Protein AF-A0A139DPM7-F1 (afdb_monomer_lite)

Structure (mmCIF, N/CA/C/O backbone):
data_AF-A0A139DPM7-F1
#
_entry.id   AF-A0A139DPM7-F1
#
loop_
_atom_site.group_PDB
_atom_site.id
_atom_site.type_symbol
_atom_site.label_atom_id
_atom_site.label_alt_id
_atom_site.label_comp_id
_atom_site.label_asym_id
_atom_site.label_entity_id
_atom_site.label_seq_id
_atom_site.pdbx_PDB_ins_code
_atom_site.Cartn_x
_atom_site.Cartn_y
_atom_site.Cartn_z
_atom_site.occupancy
_atom_site.B_iso_or_equiv
_atom_site.auth_seq_id
_atom_site.auth_comp_id
_atom_site.auth_asym_id
_atom_site.auth_atom_id
_atom_site.pdbx_PDB_model_num
ATOM 1 N N . MET A 1 1 ? 2.598 1.691 -11.812 1.00 93.69 1 MET A N 1
ATOM 2 C CA . MET A 1 1 ? 2.184 2.093 -10.450 1.00 93.69 1 MET A CA 1
ATOM 3 C C . MET A 1 1 ? 3.280 1.690 -9.492 1.00 93.69 1 MET A C 1
ATOM 5 O O . MET A 1 1 ? 3.818 0.602 -9.649 1.00 93.69 1 MET A O 1
ATOM 9 N N . ILE A 1 2 ? 3.613 2.565 -8.551 1.00 96.56 2 ILE A N 1
ATOM 10 C CA . ILE A 1 2 ? 4.641 2.368 -7.530 1.00 96.56 2 ILE A CA 1
ATOM 11 C C . ILE A 1 2 ? 4.035 2.796 -6.197 1.00 96.56 2 ILE A C 1
ATOM 13 O O . ILE A 1 2 ? 3.442 3.873 -6.108 1.00 96.56 2 ILE A O 1
ATOM 17 N N . PHE A 1 3 ? 4.175 1.963 -5.175 1.00 96.62 3 PHE A N 1
ATOM 18 C CA . PHE A 1 3 ? 3.722 2.236 -3.817 1.00 96.62 3 PHE A CA 1
ATOM 19 C C . PHE A 1 3 ? 4.888 2.663 -2.937 1.00 96.62 3 PHE A C 1
ATOM 21 O O . PHE A 1 3 ? 6.007 2.196 -3.113 1.00 96.62 3 PHE A O 1
ATOM 28 N N . ARG A 1 4 ? 4.618 3.535 -1.971 1.00 95.38 4 ARG A N 1
ATOM 29 C CA . ARG A 1 4 ? 5.568 3.988 -0.957 1.00 95.38 4 ARG A CA 1
ATOM 30 C C . ARG A 1 4 ? 5.170 3.392 0.380 1.00 95.38 4 ARG A C 1
ATOM 32 O O . ARG A 1 4 ? 4.175 3.811 0.966 1.00 95.38 4 ARG A O 1
ATOM 39 N N . ALA A 1 5 ? 5.948 2.430 0.852 1.00 91.75 5 ALA A N 1
ATOM 40 C CA . ALA A 1 5 ? 5.782 1.840 2.174 1.00 91.75 5 ALA A CA 1
ATOM 41 C C . ALA A 1 5 ? 6.885 2.322 3.112 1.00 91.75 5 ALA A C 1
ATOM 43 O O . ALA A 1 5 ? 8.016 2.594 2.687 1.00 91.75 5 ALA A O 1
ATOM 44 N N . ARG A 1 6 ? 6.553 2.434 4.396 1.00 85.62 6 ARG A N 1
ATOM 45 C CA . ARG A 1 6 ? 7.495 2.847 5.430 1.00 85.62 6 ARG A CA 1
ATOM 46 C C . ARG A 1 6 ? 8.091 1.621 6.109 1.00 85.62 6 ARG A C 1
ATOM 48 O O . ARG A 1 6 ? 7.396 0.866 6.777 1.00 85.62 6 ARG A O 1
ATOM 55 N N . TYR A 1 7 ? 9.404 1.470 5.988 1.00 82.44 7 TYR A N 1
ATOM 56 C CA . TYR A 1 7 ? 10.177 0.469 6.713 1.00 82.44 7 TYR A CA 1
ATOM 57 C C . TYR A 1 7 ? 11.014 1.194 7.766 1.00 82.44 7 TYR A C 1
ATOM 59 O O . TYR A 1 7 ? 12.025 1.829 7.453 1.00 82.44 7 TYR A O 1
ATOM 67 N N . ASN A 1 8 ? 10.578 1.132 9.025 1.00 79.44 8 ASN A N 1
ATOM 68 C CA . ASN A 1 8 ? 11.158 1.884 10.141 1.00 79.44 8 ASN A CA 1
ATOM 69 C C . ASN A 1 8 ? 11.166 3.406 9.875 1.00 79.44 8 ASN A C 1
ATOM 71 O O . ASN A 1 8 ? 10.125 4.062 9.929 1.00 79.44 8 ASN A O 1
ATOM 75 N N . ALA A 1 9 ? 12.337 3.976 9.585 1.00 80.31 9 ALA A N 1
ATOM 76 C CA . ALA A 1 9 ? 12.534 5.404 9.336 1.00 80.31 9 ALA A CA 1
ATOM 77 C C . ALA A 1 9 ? 12.750 5.746 7.850 1.00 80.31 9 ALA A C 1
ATOM 79 O O . ALA A 1 9 ? 13.038 6.896 7.528 1.00 80.31 9 ALA A O 1
ATOM 80 N N . VAL A 1 10 ? 12.639 4.769 6.941 1.00 85.25 10 VAL A N 1
ATOM 81 C CA . VAL A 1 10 ? 12.939 4.957 5.516 1.00 85.25 10 VAL A CA 1
ATOM 82 C C . VAL A 1 10 ? 11.759 4.516 4.660 1.00 85.25 10 VAL A C 1
ATOM 84 O O . VAL A 1 10 ? 11.186 3.444 4.862 1.00 85.25 10 VAL A O 1
ATOM 87 N N . TYR A 1 11 ? 11.419 5.328 3.661 1.00 90.06 11 TYR A N 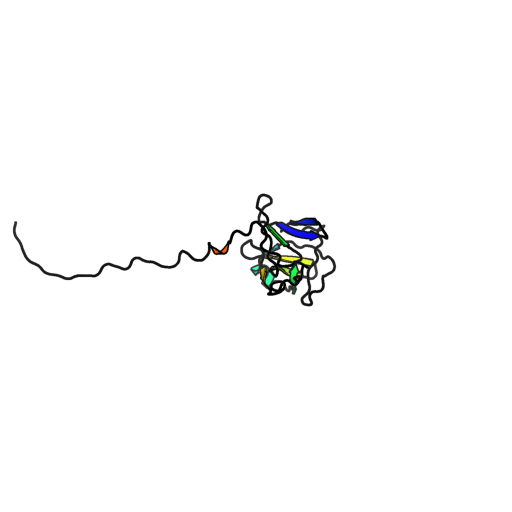1
ATOM 88 C CA . TYR A 1 11 ? 10.446 4.942 2.647 1.00 90.06 11 TYR A CA 1
ATOM 89 C C . TYR A 1 11 ? 11.099 4.107 1.553 1.00 90.06 11 TYR A C 1
ATOM 91 O O . TYR A 1 11 ? 12.108 4.516 0.973 1.00 90.06 11 TYR A O 1
ATOM 99 N N . ARG A 1 12 ? 10.465 2.991 1.197 1.00 92.12 12 ARG A N 1
ATOM 100 C CA . ARG A 1 12 ? 10.839 2.179 0.037 1.00 92.12 12 ARG A CA 1
ATOM 101 C C . ARG A 1 12 ? 9.747 2.202 -1.018 1.00 92.12 12 ARG A C 1
ATOM 103 O O . ARG A 1 12 ? 8.562 2.276 -0.693 1.00 92.12 12 ARG A O 1
ATOM 110 N N . ASP A 1 13 ? 10.189 2.153 -2.267 1.00 94.44 13 ASP A N 1
ATOM 111 C CA . ASP A 1 13 ? 9.315 1.952 -3.412 1.00 94.44 13 ASP A CA 1
ATOM 112 C C . ASP A 1 13 ? 9.037 0.458 -3.579 1.00 94.44 13 ASP A C 1
ATOM 114 O O . ASP A 1 13 ? 9.950 -0.364 -3.525 1.00 94.44 13 ASP A O 1
ATOM 118 N N . ILE A 1 14 ? 7.768 0.126 -3.783 1.00 95.06 14 ILE A N 1
ATOM 119 C CA . ILE A 1 14 ? 7.283 -1.217 -4.077 1.00 95.06 14 ILE A CA 1
ATOM 120 C C . ILE A 1 14 ? 6.612 -1.161 -5.445 1.00 95.06 14 ILE A C 1
ATOM 122 O O . ILE A 1 14 ? 5.712 -0.348 -5.679 1.00 95.06 14 ILE A O 1
ATOM 126 N N . SER A 1 15 ? 7.062 -2.011 -6.366 1.00 94.81 15 SER A N 1
ATOM 127 C CA . SER A 1 15 ? 6.494 -2.086 -7.711 1.00 94.81 15 SER A CA 1
ATOM 128 C C . SER A 1 15 ? 5.030 -2.529 -7.674 1.00 94.81 15 SER A C 1
ATOM 130 O O . SER A 1 15 ? 4.631 -3.343 -6.850 1.00 94.81 15 SER A O 1
ATOM 132 N N . GLY A 1 16 ? 4.214 -2.036 -8.606 1.00 93.81 16 GLY A N 1
ATOM 133 C CA . GLY A 1 16 ? 2.868 -2.564 -8.841 1.00 93.81 16 GLY A CA 1
ATOM 134 C C . GLY A 1 16 ? 2.851 -3.969 -9.455 1.00 93.81 16 GLY A C 1
ATOM 135 O O . GLY A 1 16 ? 1.776 -4.542 -9.600 1.00 93.81 16 GLY A O 1
ATOM 136 N N . CYS A 1 17 ? 4.006 -4.523 -9.819 1.00 94.00 17 CYS A N 1
ATOM 137 C CA . CYS A 1 17 ? 4.156 -5.909 -10.255 1.00 94.00 17 CYS A CA 1
ATOM 138 C C . CYS A 1 17 ? 4.563 -6.805 -9.078 1.00 94.00 17 CYS A C 1
ATOM 140 O O . CYS A 1 17 ? 5.145 -6.322 -8.106 1.00 94.00 17 CYS A O 1
ATOM 142 N N . ALA A 1 18 ? 4.273 -8.104 -9.184 1.00 93.19 18 ALA A N 1
ATOM 143 C CA . ALA A 1 18 ? 4.795 -9.099 -8.254 1.00 93.19 18 ALA A CA 1
ATOM 144 C C . ALA A 1 18 ? 6.330 -9.113 -8.299 1.00 93.19 18 ALA A C 1
ATOM 146 O O . ALA A 1 18 ? 6.921 -9.025 -9.378 1.00 93.19 18 ALA A O 1
ATOM 147 N N . ASP A 1 19 ? 6.953 -9.233 -7.131 1.00 91.62 19 ASP A N 1
ATOM 148 C CA . ASP A 1 19 ? 8.405 -9.313 -6.986 1.00 91.62 19 ASP A CA 1
ATOM 149 C C . ASP A 1 19 ? 8.734 -10.375 -5.924 1.00 91.62 19 ASP A C 1
ATOM 151 O O . ASP A 1 19 ? 8.413 -10.167 -4.750 1.00 91.62 19 ASP A O 1
ATOM 155 N N . PRO A 1 20 ? 9.365 -11.505 -6.305 1.00 86.00 20 PRO A N 1
ATOM 156 C CA . PRO A 1 20 ? 9.665 -12.607 -5.390 1.00 86.00 20 PRO A CA 1
ATOM 157 C C . PRO A 1 20 ? 10.537 -12.228 -4.186 1.00 86.00 20 PRO A C 1
ATOM 159 O O . PRO A 1 20 ? 10.545 -12.951 -3.194 1.00 86.00 20 PRO A O 1
ATOM 162 N N . GLY A 1 21 ? 11.300 -11.133 -4.265 1.00 89.75 21 GLY A N 1
ATOM 163 C CA . GLY A 1 21 ? 12.163 -10.672 -3.176 1.00 89.75 21 GLY A CA 1
ATOM 164 C C . GLY A 1 21 ? 11.496 -9.672 -2.232 1.00 89.75 21 GLY A C 1
ATOM 165 O O . GLY A 1 21 ? 12.082 -9.316 -1.206 1.00 89.75 21 GLY A O 1
ATOM 166 N N . VAL A 1 22 ? 10.299 -9.183 -2.565 1.00 92.94 22 VAL A N 1
ATOM 167 C CA . VAL A 1 22 ? 9.627 -8.139 -1.792 1.00 92.94 22 VAL A CA 1
ATOM 168 C C . VAL A 1 22 ? 8.633 -8.762 -0.825 1.00 92.94 22 VAL A C 1
ATOM 170 O O . VAL A 1 22 ? 7.652 -9.394 -1.209 1.00 92.94 22 VAL A O 1
ATOM 173 N N . MET A 1 23 ? 8.882 -8.508 0.456 1.00 93.25 23 MET A N 1
ATOM 174 C CA . MET A 1 23 ? 8.002 -8.890 1.550 1.00 93.25 23 MET A CA 1
ATOM 175 C C . MET A 1 23 ? 7.361 -7.638 2.147 1.00 93.25 23 MET A C 1
ATOM 177 O O . MET A 1 23 ? 8.033 -6.625 2.383 1.00 93.25 23 MET A O 1
ATOM 181 N N . VAL A 1 24 ? 6.060 -7.706 2.407 1.00 93.31 24 VAL A N 1
ATOM 182 C CA . VAL A 1 24 ? 5.284 -6.599 2.974 1.00 93.31 24 VAL A CA 1
ATOM 183 C C . VAL A 1 24 ? 4.502 -7.057 4.196 1.00 93.31 24 VAL A C 1
ATOM 185 O O . VAL A 1 24 ? 4.055 -8.199 4.275 1.00 93.31 24 VAL A O 1
ATOM 188 N N . SER A 1 25 ? 4.312 -6.146 5.143 1.00 92.75 25 SER A N 1
ATOM 189 C CA . SER A 1 25 ? 3.377 -6.327 6.250 1.00 92.75 25 SER A CA 1
ATOM 190 C C . SER A 1 25 ? 2.033 -5.682 5.915 1.00 92.75 25 SER A C 1
ATOM 192 O O . SER A 1 25 ? 1.940 -4.732 5.130 1.00 92.75 25 SER A O 1
ATOM 194 N N . TYR A 1 26 ? 0.978 -6.203 6.526 1.00 93.94 26 TYR A N 1
ATOM 195 C CA . TYR A 1 26 ? -0.362 -5.637 6.475 1.00 93.94 26 TYR A CA 1
ATOM 196 C C . TYR A 1 26 ? -0.961 -5.620 7.881 1.00 93.94 26 TYR A C 1
ATOM 198 O O . TYR A 1 26 ? -0.505 -6.319 8.785 1.00 93.94 26 TYR A O 1
ATOM 206 N N . LEU A 1 27 ? -2.006 -4.826 8.069 1.00 92.69 27 LEU A N 1
ATOM 207 C CA . LEU A 1 27 ? -2.783 -4.811 9.295 1.00 92.69 27 LEU A CA 1
ATOM 208 C C . LEU A 1 27 ? -4.018 -5.691 9.144 1.00 92.69 27 LEU A C 1
ATOM 210 O O . LEU A 1 27 ? -4.773 -5.599 8.165 1.00 92.69 27 LEU A O 1
ATOM 214 N N . GLN A 1 28 ? -4.220 -6.535 10.146 1.00 87.56 28 GLN A N 1
ATOM 215 C CA . GLN A 1 28 ? -5.405 -7.360 10.293 1.00 87.56 28 GLN A CA 1
ATOM 216 C C . GLN A 1 28 ? -6.614 -6.525 10.738 1.00 87.56 28 GLN A C 1
ATOM 218 O O . GLN A 1 28 ? -6.519 -5.336 11.060 1.00 87.56 28 GLN A O 1
ATOM 223 N N . SER A 1 29 ? -7.796 -7.144 10.737 1.00 79.69 29 SER A N 1
ATOM 224 C CA . SER A 1 29 ? -9.046 -6.485 11.134 1.00 79.69 29 SER A CA 1
ATOM 225 C C . SER A 1 29 ? -9.028 -5.977 12.578 1.00 79.69 29 SER A C 1
ATOM 227 O O . SER A 1 29 ? -9.634 -4.944 12.859 1.00 79.69 29 SER A O 1
ATOM 229 N N . ASP A 1 30 ? -8.311 -6.674 13.459 1.00 81.31 30 ASP A N 1
ATOM 230 C CA . ASP A 1 30 ? -8.094 -6.338 14.872 1.00 81.31 30 ASP A CA 1
ATOM 231 C C . ASP A 1 30 ? -6.993 -5.279 15.093 1.00 81.31 30 ASP A C 1
ATOM 233 O O . ASP A 1 30 ? -6.715 -4.904 16.229 1.00 81.31 30 ASP A O 1
ATOM 237 N N . GLY A 1 31 ? -6.377 -4.781 14.016 1.00 79.69 31 GLY A N 1
ATOM 238 C CA . GLY A 1 31 ? -5.305 -3.790 14.067 1.00 79.69 31 GLY A CA 1
ATOM 239 C C . GLY A 1 31 ? -3.915 -4.368 14.334 1.00 79.69 31 GLY A C 1
ATOM 240 O O . GLY A 1 31 ? -2.958 -3.599 14.363 1.00 79.69 31 GLY A O 1
ATOM 241 N N . GLN A 1 32 ? -3.768 -5.687 14.490 1.00 86.69 32 GLN A N 1
ATOM 242 C CA . GLN A 1 32 ? -2.453 -6.303 14.648 1.00 86.69 32 GLN A CA 1
ATOM 243 C C . GLN A 1 32 ? -1.694 -6.323 13.321 1.00 86.69 32 GLN A C 1
ATOM 245 O O . GLN A 1 32 ? -2.246 -6.653 12.264 1.00 86.69 32 GLN A O 1
ATOM 250 N N . ARG A 1 33 ? -0.403 -5.989 13.387 1.00 90.69 33 ARG A N 1
ATOM 251 C CA . ARG A 1 33 ? 0.514 -6.091 12.252 1.00 90.69 33 ARG A CA 1
ATOM 252 C C . ARG A 1 33 ? 0.834 -7.559 11.981 1.00 90.69 33 ARG A C 1
ATOM 254 O O . ARG A 1 33 ? 1.118 -8.319 12.902 1.00 90.69 33 ARG A O 1
ATOM 261 N N . SER A 1 34 ? 0.785 -7.951 10.714 1.00 93.56 3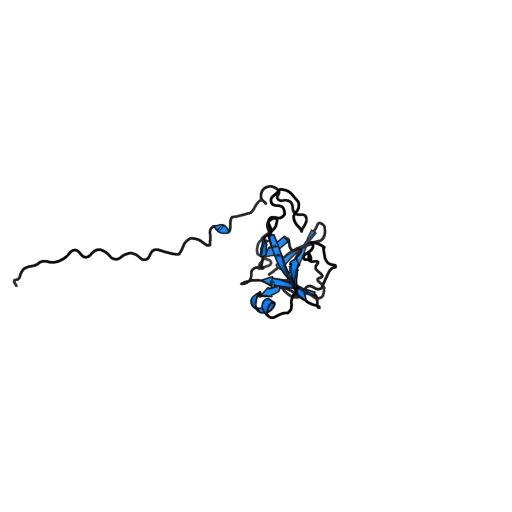4 SER A N 1
ATOM 262 C CA . SER A 1 34 ? 1.185 -9.283 10.273 1.00 93.56 34 SER A CA 1
ATOM 263 C C . SER A 1 34 ? 2.704 -9.450 10.279 1.00 93.56 34 SER A C 1
ATOM 265 O O . SER A 1 34 ? 3.463 -8.486 10.114 1.00 93.56 34 SER A O 1
ATOM 267 N N . GLU A 1 35 ? 3.152 -10.701 10.323 1.00 92.38 35 GLU A N 1
ATOM 268 C CA . GLU A 1 35 ? 4.482 -11.034 9.816 1.00 92.38 35 GLU A CA 1
ATOM 269 C C . GLU A 1 35 ? 4.596 -10.663 8.321 1.00 92.38 35 GLU A C 1
ATOM 271 O O . GLU A 1 35 ? 3.568 -10.555 7.633 1.00 92.38 35 GLU A O 1
ATOM 276 N N . PRO A 1 36 ? 5.813 -10.410 7.807 1.00 92.69 36 PRO A N 1
ATOM 277 C CA . PRO A 1 36 ? 6.008 -10.115 6.394 1.00 92.69 36 PRO A CA 1
ATOM 278 C C . PRO A 1 36 ? 5.539 -11.277 5.510 1.00 92.69 36 PRO A C 1
ATOM 280 O O . PRO A 1 36 ? 5.934 -12.421 5.720 1.00 92.69 36 PRO A O 1
ATOM 283 N N . VAL A 1 37 ? 4.739 -10.973 4.490 1.00 95.38 37 VAL A N 1
ATOM 284 C CA . VAL A 1 37 ? 4.254 -11.929 3.482 1.00 95.38 37 VAL A CA 1
ATOM 285 C C . VAL A 1 37 ? 4.691 -11.509 2.083 1.00 95.38 37 VAL A C 1
ATOM 287 O O . VAL A 1 37 ? 5.050 -10.349 1.864 1.00 95.38 37 VAL A O 1
ATOM 290 N N . ALA A 1 38 ? 4.653 -12.441 1.131 1.00 96.88 38 ALA A N 1
ATOM 291 C CA . ALA A 1 38 ? 5.062 -12.171 -0.242 1.00 96.88 38 ALA A CA 1
ATOM 292 C C . ALA A 1 38 ? 4.177 -11.107 -0.907 1.00 96.88 38 ALA A C 1
ATOM 294 O O . ALA A 1 38 ? 2.950 -11.089 -0.753 1.00 96.88 38 ALA A O 1
ATOM 295 N N . TRP A 1 39 ? 4.819 -10.218 -1.662 1.00 97.12 39 TRP A N 1
ATOM 296 C CA . TRP A 1 39 ? 4.154 -9.194 -2.450 1.00 97.12 39 TRP A CA 1
ATOM 297 C C . TRP A 1 39 ? 3.776 -9.710 -3.840 1.00 97.12 39 TRP A C 1
ATOM 299 O O . TRP A 1 39 ? 4.626 -10.026 -4.673 1.00 97.12 39 TRP A O 1
ATOM 309 N N . LEU A 1 40 ? 2.475 -9.718 -4.119 1.00 96.94 40 LEU A N 1
ATOM 310 C CA . LEU A 1 40 ? 1.902 -10.240 -5.361 1.00 96.94 40 LEU A CA 1
ATOM 311 C C . LEU A 1 40 ? 1.580 -9.140 -6.388 1.00 96.94 40 LEU A C 1
ATOM 313 O O . LEU A 1 40 ? 0.971 -9.410 -7.422 1.00 96.94 40 LEU A O 1
ATOM 317 N N . GLY A 1 41 ? 1.984 -7.894 -6.129 1.00 96.69 41 GLY A N 1
ATOM 318 C CA . GLY A 1 41 ? 1.711 -6.762 -7.012 1.00 96.69 41 GLY A CA 1
ATOM 319 C C . GLY A 1 41 ? 0.355 -6.103 -6.767 1.00 96.69 41 GLY A C 1
ATOM 320 O O . GLY A 1 41 ? -0.212 -6.141 -5.676 1.00 96.69 41 GLY A O 1
ATOM 321 N N . ALA A 1 42 ? -0.158 -5.446 -7.801 1.00 96.94 42 ALA A N 1
ATOM 322 C CA . ALA A 1 42 ? -1.452 -4.786 -7.805 1.00 96.94 42 ALA A CA 1
ATOM 323 C C . ALA A 1 42 ? -2.420 -5.476 -8.766 1.00 96.94 42 ALA A C 1
ATOM 325 O O . ALA A 1 42 ? -2.052 -5.859 -9.875 1.00 96.94 42 ALA A O 1
ATOM 326 N N . ILE A 1 43 ? -3.687 -5.560 -8.368 1.00 96.19 43 ILE A N 1
ATOM 327 C CA . ILE A 1 43 ? -4.749 -6.171 -9.166 1.00 96.19 43 ILE A CA 1
ATOM 328 C C . ILE A 1 43 ? -5.967 -5.249 -9.251 1.00 96.19 43 ILE A C 1
ATOM 330 O O . ILE A 1 43 ? -6.242 -4.467 -8.338 1.00 96.19 43 ILE A O 1
ATOM 334 N N . ASP A 1 44 ? -6.720 -5.311 -10.348 1.00 95.75 44 ASP A N 1
ATOM 335 C CA . ASP A 1 44 ? -7.980 -4.571 -10.464 1.00 95.75 44 ASP A CA 1
ATOM 336 C C . ASP A 1 44 ? -9.061 -5.199 -9.573 1.00 95.75 44 ASP A C 1
ATOM 338 O O . ASP A 1 44 ? -9.209 -6.424 -9.500 1.00 95.75 44 ASP A O 1
ATOM 342 N N . ARG A 1 45 ? -9.869 -4.358 -8.921 1.00 95.50 45 ARG A N 1
ATOM 343 C CA . ARG A 1 45 ? -10.947 -4.777 -8.019 1.00 95.50 45 ARG A CA 1
ATOM 344 C C . ARG A 1 45 ? -11.946 -5.720 -8.678 1.00 95.50 45 ARG A C 1
ATOM 346 O O . ARG A 1 45 ? -12.568 -6.516 -7.982 1.00 95.50 45 ARG A O 1
ATOM 353 N N . ARG A 1 46 ? -12.143 -5.629 -9.998 1.00 94.06 46 ARG A N 1
ATOM 354 C CA . ARG A 1 46 ? -13.035 -6.530 -10.731 1.00 94.06 46 ARG A CA 1
ATOM 355 C C . ARG A 1 46 ? -12.486 -7.942 -10.695 1.00 94.06 46 ARG A C 1
ATOM 357 O O . ARG A 1 46 ? -13.262 -8.853 -10.462 1.00 94.06 46 ARG A O 1
ATOM 364 N N . VAL A 1 47 ? -11.178 -8.120 -10.856 1.00 93.56 47 VAL A N 1
ATOM 365 C CA . VAL A 1 47 ? -10.539 -9.437 -10.761 1.00 93.56 47 VAL A CA 1
ATOM 366 C C . VAL A 1 47 ? -10.506 -9.901 -9.307 1.00 93.56 47 VAL A C 1
ATOM 368 O O . VAL A 1 47 ? -10.918 -11.020 -9.031 1.00 93.56 47 VAL A O 1
ATOM 371 N N . ALA A 1 48 ? -10.149 -9.017 -8.366 1.00 93.62 48 ALA A N 1
ATOM 372 C CA . ALA A 1 48 ? -10.105 -9.346 -6.938 1.00 93.62 48 ALA A CA 1
ATOM 373 C C . ALA A 1 48 ? -11.433 -9.909 -6.396 1.00 93.62 48 ALA A C 1
ATOM 375 O O . ALA A 1 48 ? -11.416 -10.802 -5.560 1.00 93.62 48 ALA A O 1
ATOM 376 N N . ARG A 1 49 ? -12.585 -9.435 -6.898 1.00 91.94 49 ARG A N 1
ATOM 377 C CA . ARG A 1 49 ? -13.917 -9.950 -6.515 1.00 91.94 49 ARG A CA 1
ATOM 378 C C . ARG A 1 49 ? -14.161 -11.414 -6.884 1.00 91.94 49 ARG A C 1
ATOM 380 O O . ARG A 1 49 ? -15.042 -12.026 -6.295 1.00 91.94 49 ARG A O 1
ATOM 387 N N . HIS A 1 50 ? -13.439 -11.942 -7.867 1.00 94.44 50 HIS A N 1
ATOM 388 C CA . HIS A 1 50 ? -13.557 -13.339 -8.292 1.00 94.44 50 HIS A CA 1
ATOM 389 C C . HIS A 1 50 ? -12.570 -14.252 -7.555 1.00 94.44 50 HIS A C 1
ATOM 391 O O . HIS A 1 50 ? -12.620 -15.466 -7.722 1.00 94.44 50 HIS A O 1
ATOM 397 N N . LEU A 1 51 ? -11.672 -13.678 -6.751 1.00 91.44 51 LEU A N 1
ATOM 398 C CA . LEU A 1 51 ? -10.712 -14.409 -5.940 1.00 91.44 51 LEU A CA 1
ATOM 399 C C . LEU A 1 51 ? -11.247 -14.532 -4.510 1.00 91.44 51 LEU A C 1
ATOM 401 O O . LEU A 1 51 ? -11.792 -13.576 -3.955 1.00 91.44 51 LEU A O 1
ATOM 405 N N . ASN A 1 52 ? -11.057 -15.697 -3.889 1.00 90.38 52 ASN A N 1
ATOM 406 C CA . ASN A 1 52 ? -11.378 -15.894 -2.478 1.00 90.38 52 ASN A CA 1
ATOM 407 C C . ASN A 1 52 ? -10.315 -15.209 -1.607 1.00 90.38 52 ASN A C 1
ATOM 409 O O . ASN A 1 52 ? -9.336 -15.831 -1.202 1.00 90.38 52 ASN A O 1
ATOM 413 N N . THR A 1 53 ? -10.470 -13.904 -1.389 1.00 93.31 53 THR A N 1
ATOM 414 C CA . THR A 1 53 ? -9.470 -13.074 -0.706 1.00 93.31 53 THR A CA 1
ATOM 415 C C . THR A 1 53 ? -10.005 -12.506 0.597 1.00 93.31 53 THR A C 1
ATOM 417 O O . THR A 1 53 ? -11.175 -12.130 0.702 1.00 93.31 53 THR A O 1
ATOM 420 N N . ARG A 1 54 ? -9.128 -12.388 1.598 1.00 94.31 54 ARG A N 1
ATOM 421 C CA . ARG A 1 54 ? -9.420 -11.642 2.826 1.00 94.31 54 ARG A CA 1
ATOM 422 C C . ARG A 1 54 ? -8.988 -10.193 2.640 1.00 94.31 54 ARG A C 1
ATOM 424 O O . ARG A 1 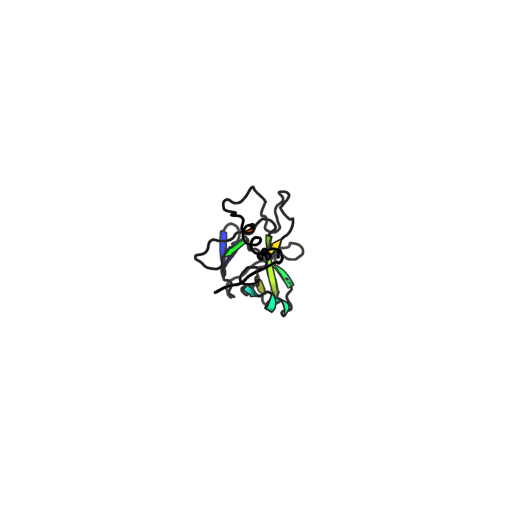54 ? -7.826 -9.923 2.351 1.00 94.31 54 ARG A O 1
ATOM 431 N N . GLN A 1 55 ? -9.906 -9.250 2.836 1.00 94.56 55 GLN A N 1
ATOM 432 C CA . GLN A 1 55 ? -9.572 -7.828 2.791 1.00 94.56 55 GLN A CA 1
ATOM 433 C C . GLN A 1 55 ? -8.659 -7.446 3.966 1.00 94.56 55 GLN A C 1
ATOM 435 O O . GLN A 1 55 ? -8.966 -7.757 5.117 1.00 94.56 55 GLN A O 1
ATOM 440 N N . VAL A 1 56 ? -7.578 -6.719 3.679 1.00 95.50 56 VAL A N 1
ATOM 441 C CA . VAL A 1 56 ? -6.603 -6.235 4.672 1.00 95.50 56 VAL A CA 1
ATOM 442 C C . VAL A 1 56 ? -6.221 -4.772 4.415 1.00 95.50 56 VAL A C 1
ATOM 444 O O . VAL A 1 56 ? -6.542 -4.213 3.362 1.00 95.50 56 VAL A O 1
ATOM 447 N N . ILE A 1 57 ? -5.553 -4.135 5.380 1.00 95.31 57 ILE A N 1
ATOM 448 C CA . ILE A 1 57 ? -4.975 -2.790 5.226 1.00 95.31 57 ILE A CA 1
ATOM 449 C C . ILE A 1 57 ? -3.481 -2.931 4.950 1.00 95.31 57 ILE A C 1
ATOM 451 O O . ILE A 1 57 ? -2.772 -3.544 5.738 1.00 95.31 57 ILE A O 1
ATOM 455 N N . LEU A 1 58 ? -2.992 -2.360 3.853 1.00 95.56 58 LEU A N 1
ATOM 456 C CA . LEU A 1 58 ? -1.562 -2.364 3.554 1.0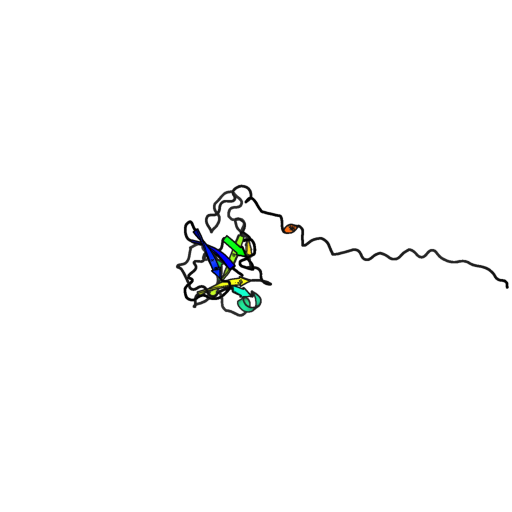0 95.56 58 LEU A CA 1
ATOM 457 C C . LEU A 1 58 ? -0.852 -1.212 4.262 1.00 95.56 58 LEU A C 1
ATOM 459 O O . LEU A 1 58 ? -1.384 -0.104 4.347 1.00 95.56 58 LEU A O 1
ATOM 463 N N . GLU A 1 59 ? 0.384 -1.453 4.691 1.00 92.81 59 GLU A N 1
ATOM 464 C CA . GLU A 1 59 ? 1.256 -0.441 5.301 1.00 92.81 59 GLU A CA 1
ATOM 465 C C . GLU A 1 59 ? 1.929 0.446 4.246 1.00 92.81 59 GLU A C 1
ATOM 467 O O . GLU A 1 59 ? 3.150 0.591 4.164 1.00 92.81 59 GLU A O 1
ATOM 472 N N . ILE A 1 60 ? 1.094 1.019 3.386 1.00 94.62 60 ILE A N 1
ATOM 473 C CA . ILE A 1 60 ? 1.475 1.913 2.302 1.00 94.62 60 ILE A CA 1
ATOM 474 C C . ILE A 1 60 ? 1.022 3.317 2.684 1.00 94.62 60 ILE A C 1
ATOM 476 O O . ILE A 1 60 ? -0.142 3.531 3.012 1.00 94.62 60 ILE A O 1
ATOM 480 N N . GLU A 1 61 ? 1.936 4.277 2.599 1.00 94.50 61 GLU A N 1
ATOM 481 C CA . GLU A 1 61 ? 1.701 5.677 2.961 1.00 94.50 61 GLU A CA 1
ATOM 482 C C . GLU A 1 61 ? 1.585 6.595 1.740 1.00 94.50 61 GLU A C 1
ATOM 484 O O . GLU A 1 61 ? 1.150 7.738 1.859 1.00 94.50 61 GLU A O 1
ATOM 489 N N . GLY A 1 62 ? 1.929 6.112 0.547 1.00 95.19 62 GLY A N 1
ATOM 490 C CA . GLY A 1 62 ? 1.773 6.880 -0.681 1.00 95.19 62 GLY A CA 1
ATOM 491 C C . GLY A 1 62 ? 1.861 6.028 -1.936 1.00 95.19 62 GLY A C 1
ATOM 492 O O . GLY A 1 62 ? 2.160 4.836 -1.890 1.00 95.19 62 GLY A O 1
ATOM 493 N N . TRP A 1 63 ? 1.596 6.639 -3.082 1.00 96.62 63 TRP A N 1
ATOM 494 C CA . TRP A 1 63 ? 1.698 5.974 -4.376 1.00 96.62 63 TRP A CA 1
ATOM 495 C C . TRP A 1 63 ? 1.957 6.973 -5.502 1.00 96.62 63 TRP A C 1
ATOM 497 O O . TRP A 1 63 ? 1.733 8.172 -5.364 1.00 96.62 63 TRP A O 1
ATOM 507 N N . ARG A 1 64 ? 2.419 6.468 -6.641 1.00 95.31 64 ARG A N 1
ATOM 508 C CA . ARG A 1 64 ? 2.560 7.213 -7.895 1.00 95.31 64 ARG A CA 1
ATOM 509 C C . ARG A 1 64 ? 2.296 6.294 -9.077 1.00 95.31 64 ARG A C 1
ATOM 511 O O . ARG A 1 64 ? 2.414 5.070 -8.965 1.00 95.31 64 ARG A O 1
ATOM 518 N N . PHE A 1 65 ? 1.888 6.850 -10.211 1.00 92.56 65 PHE A N 1
ATOM 519 C CA . PHE A 1 65 ? 1.605 6.031 -11.386 1.00 92.56 65 PHE A CA 1
ATOM 520 C C . PHE A 1 65 ? 2.920 5.596 -12.063 1.00 92.56 65 PHE A C 1
ATOM 522 O O . PHE A 1 65 ? 3.100 4.395 -12.299 1.00 92.56 65 PHE A O 1
ATOM 529 N N . ASN A 1 66 ? 3.867 6.528 -12.205 1.00 91.56 66 ASN A N 1
ATOM 530 C CA . ASN A 1 66 ? 5.181 6.359 -12.837 1.00 91.56 66 ASN A CA 1
ATOM 531 C C . ASN A 1 66 ? 6.334 6.770 -11.909 1.00 91.56 66 ASN A C 1
ATOM 533 O O . ASN A 1 66 ? 6.123 7.466 -10.919 1.00 91.56 66 ASN A O 1
ATOM 537 N N . GLU A 1 67 ? 7.57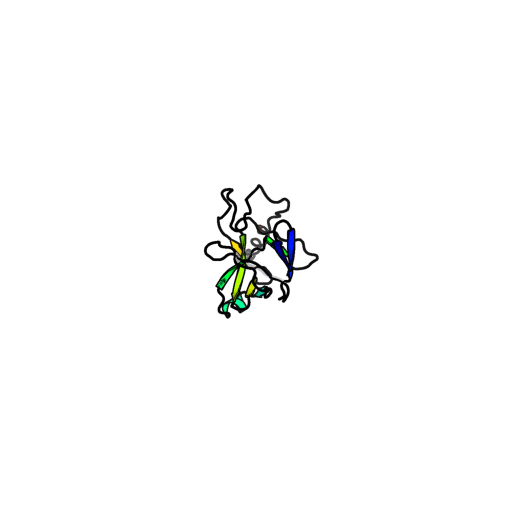4 6.442 -12.282 1.00 89.69 67 GLU A N 1
ATOM 538 C CA . GLU A 1 67 ? 8.785 6.912 -11.581 1.00 89.69 67 GLU A CA 1
ATOM 539 C C . GLU A 1 67 ? 8.986 8.431 -11.652 1.00 89.69 67 GLU A C 1
ATOM 541 O O . GLU A 1 67 ? 9.573 9.019 -10.743 1.00 89.69 67 GLU A O 1
ATOM 546 N N . LEU A 1 68 ? 8.484 9.062 -12.715 1.00 93.75 68 LEU A N 1
ATOM 547 C CA . LEU A 1 68 ? 8.592 10.505 -12.942 1.00 93.75 68 LEU A CA 1
ATOM 548 C C . LEU A 1 68 ? 7.484 11.306 -12.247 1.00 93.75 68 LEU A C 1
ATOM 550 O O . LEU A 1 68 ? 7.602 12.521 -12.101 1.00 93.75 68 LEU A O 1
ATOM 554 N N . ASP A 1 69 ? 6.410 10.641 -11.817 1.00 93.56 69 ASP A N 1
ATOM 555 C CA . ASP A 1 69 ? 5.293 11.322 -11.175 1.00 93.56 69 ASP A CA 1
ATOM 556 C C . ASP A 1 69 ? 5.622 11.639 -9.713 1.00 93.56 69 ASP A C 1
ATOM 558 O O . ASP A 1 69 ? 6.346 10.908 -9.023 1.00 93.56 69 ASP A O 1
ATOM 562 N N . ARG A 1 70 ? 5.023 12.721 -9.209 1.00 94.19 70 ARG A N 1
ATOM 563 C CA . ARG A 1 70 ? 5.072 13.050 -7.783 1.00 94.19 70 ARG A CA 1
ATOM 564 C C . ARG A 1 70 ? 4.321 11.992 -6.975 1.00 94.19 70 ARG A C 1
ATOM 566 O O . ARG A 1 70 ? 3.264 11.515 -7.385 1.00 94.19 70 ARG A O 1
ATOM 573 N N . THR A 1 71 ? 4.856 11.662 -5.802 1.00 95.19 71 THR A N 1
ATOM 574 C CA . THR A 1 71 ? 4.174 10.786 -4.845 1.00 95.19 71 THR A CA 1
ATOM 575 C C . THR A 1 71 ? 2.929 11.474 -4.302 1.00 95.19 71 THR A C 1
ATOM 577 O O . THR A 1 71 ? 3.010 12.552 -3.715 1.00 95.19 71 THR A O 1
ATOM 580 N N . ILE A 1 72 ? 1.788 10.811 -4.456 1.00 95.19 72 ILE A N 1
ATOM 581 C CA . ILE A 1 72 ? 0.539 11.140 -3.781 1.00 95.19 72 ILE A CA 1
ATOM 582 C C . ILE A 1 72 ? 0.581 10.455 -2.417 1.00 95.19 72 ILE A C 1
ATOM 584 O O . ILE A 1 72 ? 0.501 9.228 -2.324 1.00 95.19 72 ILE A O 1
ATOM 588 N N . TRP A 1 73 ? 0.745 11.251 -1.365 1.00 94.50 73 TRP A N 1
ATOM 589 C CA . TRP A 1 73 ? 0.729 10.777 0.017 1.00 94.50 73 TRP A CA 1
ATOM 590 C C . TRP A 1 73 ? -0.706 10.605 0.508 1.00 94.50 73 TRP A C 1
ATOM 592 O O . TRP A 1 73 ? -1.579 11.417 0.204 1.00 94.50 73 TRP A O 1
ATOM 602 N N . LEU A 1 74 ? -0.950 9.537 1.260 1.00 93.38 74 LEU A N 1
ATOM 603 C CA . LEU A 1 74 ? -2.249 9.273 1.863 1.00 93.38 74 LEU A CA 1
ATOM 604 C C . LEU A 1 74 ? -2.423 10.133 3.109 1.00 93.38 74 LEU A C 1
ATOM 606 O O . LEU A 1 74 ? -1.518 10.224 3.941 1.00 93.38 74 LEU A O 1
ATOM 610 N N . GLY A 1 75 ? -3.612 10.708 3.264 1.00 90.81 75 GLY A N 1
ATOM 611 C CA . GLY A 1 75 ? -3.990 11.395 4.489 1.00 90.81 75 GLY A CA 1
ATOM 612 C C . GLY A 1 75 ? -4.046 10.445 5.686 1.00 90.81 75 GLY A C 1
ATOM 613 O O . GLY A 1 75 ? -4.094 9.218 5.542 1.00 90.81 75 GLY A O 1
ATOM 614 N N . VAL A 1 76 ? -4.061 11.029 6.881 1.00 90.38 76 VAL A N 1
ATOM 615 C CA . VAL A 1 76 ? -4.327 10.300 8.128 1.00 90.38 76 VAL A CA 1
ATOM 616 C C . VAL A 1 76 ? -5.697 9.628 8.034 1.00 90.38 76 VAL A C 1
ATOM 618 O O . VAL A 1 76 ? -6.629 10.191 7.461 1.00 90.38 76 VAL A O 1
ATOM 621 N N . GLY A 1 77 ? -5.790 8.382 8.501 1.00 90.31 77 GLY A N 1
ATOM 622 C CA . GLY A 1 77 ? -7.020 7.591 8.413 1.00 90.31 77 GLY A CA 1
ATOM 623 C C . GLY A 1 77 ? -7.342 7.048 7.013 1.00 90.31 77 GLY A C 1
ATOM 624 O O . GLY A 1 77 ? -8.326 6.318 6.870 1.00 90.31 77 GLY A O 1
ATOM 625 N N . GLN A 1 78 ? -6.535 7.350 5.985 1.00 93.81 78 GLN A N 1
ATOM 626 C CA . GLN A 1 78 ? -6.649 6.764 4.643 1.00 93.81 78 GLN A CA 1
ATOM 627 C C . GLN A 1 78 ? -5.643 5.632 4.445 1.00 93.81 78 GLN A C 1
ATOM 629 O O . GLN A 1 78 ? -4.447 5.806 4.689 1.00 93.81 78 GLN A O 1
ATOM 634 N N . TYR A 1 79 ? -6.116 4.499 3.930 1.00 94.62 79 TYR A N 1
ATOM 635 C CA . TYR A 1 79 ? -5.315 3.286 3.767 1.00 94.62 79 TYR A CA 1
ATOM 636 C C . TYR A 1 79 ? -5.510 2.640 2.402 1.00 94.62 79 TYR A C 1
ATOM 638 O O . TYR A 1 79 ? -6.628 2.617 1.884 1.00 94.62 79 TYR A O 1
ATOM 646 N N . VAL A 1 80 ? -4.449 2.046 1.849 1.00 96.69 80 VAL A N 1
ATOM 647 C CA . VAL A 1 80 ? -4.575 1.185 0.665 1.00 96.69 80 VAL A CA 1
ATOM 648 C C . VAL A 1 80 ? -5.210 -0.142 1.066 1.00 96.69 80 VAL A C 1
ATOM 650 O O . VAL A 1 80 ? -4.776 -0.802 2.013 1.00 96.69 80 VAL A O 1
ATOM 653 N N . VAL A 1 81 ? -6.233 -0.544 0.318 1.00 96.50 81 VAL A N 1
ATOM 654 C CA . VAL A 1 81 ? -6.876 -1.845 0.476 1.00 96.50 81 VAL A CA 1
ATOM 655 C C . VAL A 1 81 ? -6.015 -2.923 -0.169 1.00 96.50 81 VAL A C 1
ATOM 657 O O . VAL A 1 81 ? -5.691 -2.844 -1.356 1.00 96.50 81 VAL A O 1
ATOM 660 N N . GLY A 1 82 ? -5.690 -3.950 0.610 1.00 97.12 82 GLY A N 1
ATOM 661 C CA . GLY A 1 82 ? -5.073 -5.173 0.121 1.00 97.12 82 GLY A CA 1
ATOM 662 C C . GLY A 1 82 ? -6.057 -6.336 0.066 1.00 97.12 82 GLY A C 1
ATOM 663 O O . GLY A 1 82 ? -7.071 -6.348 0.772 1.00 97.12 82 GLY A O 1
ATOM 664 N N . GLY A 1 83 ? -5.738 -7.322 -0.765 1.00 96.88 83 GLY A N 1
ATOM 665 C CA . GLY A 1 83 ? -6.342 -8.648 -0.724 1.00 96.88 83 GLY A CA 1
ATOM 666 C C . GLY A 1 83 ? -5.285 -9.671 -0.338 1.00 96.88 83 GLY A C 1
ATOM 667 O O . GLY A 1 83 ? -4.239 -9.752 -0.978 1.00 96.88 83 GLY A O 1
ATOM 668 N N . LEU A 1 84 ? -5.554 -10.416 0.730 1.00 97.00 84 LEU A N 1
ATOM 669 C CA . LEU A 1 84 ? -4.724 -11.517 1.199 1.00 97.00 84 LEU A CA 1
ATOM 670 C C . LEU A 1 84 ? -5.246 -12.836 0.628 1.00 97.00 84 LEU A C 1
ATOM 672 O O . LEU A 1 84 ? -6.443 -13.127 0.729 1.00 97.00 84 LEU A O 1
ATOM 676 N N . VAL A 1 85 ? -4.328 -13.628 0.091 1.00 95.75 85 VAL A N 1
ATOM 677 C CA . VAL A 1 85 ? -4.507 -15.025 -0.317 1.00 95.75 85 VAL A CA 1
ATOM 678 C C . VAL A 1 85 ? -3.459 -15.889 0.384 1.00 95.75 85 VAL A C 1
ATOM 680 O O . VAL A 1 85 ? -2.614 -15.370 1.110 1.00 95.75 85 VAL A O 1
ATOM 683 N N . GLU A 1 86 ? -3.521 -17.203 0.181 1.00 94.00 86 GLU A N 1
ATOM 684 C CA . GLU A 1 86 ? -2.559 -18.154 0.752 1.00 94.00 86 GLU A CA 1
ATOM 685 C C . GLU A 1 86 ? -1.107 -17.805 0.384 1.00 94.00 86 GLU A C 1
ATOM 687 O O . GLU A 1 86 ? -0.244 -17.772 1.256 1.00 94.00 86 GLU A O 1
ATOM 692 N N . ASP A 1 87 ? -0.868 -17.429 -0.874 1.00 93.56 87 ASP A N 1
ATOM 693 C CA . ASP A 1 87 ? 0.475 -17.156 -1.400 1.00 93.56 87 ASP A CA 1
ATOM 694 C C . ASP A 1 87 ? 1.042 -15.777 -1.027 1.00 93.56 87 ASP A C 1
ATOM 696 O O . ASP A 1 87 ? 2.202 -15.490 -1.317 1.00 93.56 87 ASP A O 1
ATOM 700 N N . GLY A 1 88 ? 0.246 -14.886 -0.427 1.00 95.88 88 GLY A N 1
ATOM 701 C CA . GLY A 1 88 ? 0.688 -13.531 -0.100 1.00 95.88 88 GLY A CA 1
ATOM 702 C C . GLY A 1 88 ? -0.389 -12.468 -0.266 1.00 95.88 88 GLY A C 1
ATOM 703 O O . GLY A 1 88 ? -1.590 -12.733 -0.185 1.00 95.88 88 GLY A O 1
ATOM 704 N N . VAL A 1 89 ? 0.042 -11.226 -0.474 1.00 97.00 89 VAL A N 1
ATOM 705 C CA . VAL A 1 89 ? -0.851 -10.065 -0.505 1.00 97.00 89 VAL A CA 1
ATOM 706 C C . VAL A 1 89 ? -0.629 -9.206 -1.744 1.00 97.00 89 VAL A C 1
ATOM 708 O O . VAL A 1 89 ? 0.497 -9.006 -2.196 1.00 97.00 89 VAL A O 1
ATOM 711 N N . PHE A 1 90 ? -1.717 -8.657 -2.275 1.00 97.38 90 PHE A N 1
ATOM 712 C CA . PHE A 1 90 ? -1.698 -7.678 -3.361 1.00 97.38 90 PHE A CA 1
ATOM 713 C C . PHE A 1 90 ? -2.413 -6.389 -2.961 1.00 97.38 90 PHE A C 1
ATOM 715 O O . PHE A 1 90 ? -3.325 -6.402 -2.132 1.00 97.38 90 PHE A O 1
ATOM 722 N N . ALA A 1 91 ? -2.065 -5.277 -3.607 1.00 97.75 91 ALA A N 1
ATOM 723 C CA . ALA A 1 91 ? -2.877 -4.063 -3.565 1.00 97.75 91 ALA A CA 1
ATOM 724 C C . ALA A 1 91 ? -4.069 -4.159 -4.519 1.00 97.75 91 ALA A C 1
ATOM 726 O O . ALA A 1 91 ? -3.945 -4.570 -5.673 1.00 97.75 91 ALA A O 1
ATOM 727 N N . VAL A 1 92 ? -5.235 -3.718 -4.056 1.00 97.69 92 VAL A N 1
ATOM 728 C CA . VAL A 1 92 ? -6.428 -3.596 -4.893 1.00 97.69 92 VAL A CA 1
ATOM 729 C C . VAL A 1 92 ? -6.437 -2.225 -5.555 1.00 97.69 92 VAL A C 1
ATOM 731 O O . VAL A 1 92 ? -6.180 -1.205 -4.917 1.00 97.69 92 VAL A O 1
ATOM 734 N N . THR A 1 93 ? -6.781 -2.185 -6.836 1.00 97.38 93 THR A N 1
ATOM 735 C CA . THR A 1 93 ? -6.894 -0.954 -7.623 1.00 97.38 93 THR A CA 1
ATOM 736 C C . THR A 1 93 ? -8.280 -0.809 -8.248 1.00 97.38 93 THR A C 1
ATOM 738 O O . THR A 1 93 ? -8.997 -1.785 -8.450 1.00 97.38 93 THR A O 1
ATOM 741 N N . ASP A 1 94 ? -8.679 0.417 -8.564 1.00 94.75 94 ASP A N 1
ATOM 742 C CA . ASP A 1 94 ? -9.836 0.727 -9.401 1.00 94.75 94 ASP A CA 1
ATOM 743 C C . ASP A 1 94 ? -9.409 1.741 -10.458 1.00 94.75 94 ASP A C 1
ATOM 745 O O . ASP A 1 94 ? -8.925 2.825 -10.127 1.00 94.75 94 ASP A O 1
ATOM 749 N N . ARG A 1 95 ? -9.555 1.387 -11.741 1.00 87.44 95 ARG A N 1
ATOM 750 C CA . ARG A 1 95 ? -9.240 2.282 -12.871 1.00 87.44 95 ARG A CA 1
ATOM 751 C C . ARG A 1 95 ? -7.858 2.950 -12.740 1.00 87.44 95 ARG A C 1
ATOM 753 O O . ARG A 1 95 ? -7.723 4.154 -12.947 1.00 87.44 95 ARG A O 1
ATOM 760 N N . ARG A 1 96 ? -6.824 2.156 -12.424 1.00 86.94 96 ARG A N 1
ATOM 761 C CA . ARG A 1 96 ? -5.412 2.579 -12.262 1.00 86.94 96 ARG A CA 1
ATOM 762 C C . ARG A 1 96 ? -5.100 3.438 -11.033 1.00 86.94 96 ARG A C 1
ATOM 764 O O . ARG A 1 96 ? -4.024 4.029 -10.976 1.00 86.94 96 ARG A O 1
ATOM 771 N N . ARG A 1 97 ? -5.990 3.505 -10.046 1.00 94.88 97 ARG A N 1
ATOM 772 C CA . ARG A 1 97 ? -5.710 4.115 -8.739 1.00 94.88 97 ARG A CA 1
ATOM 773 C C . ARG A 1 97 ? -5.799 3.050 -7.652 1.00 94.88 97 ARG A C 1
ATOM 775 O O . ARG A 1 97 ? -6.622 2.148 -7.801 1.00 94.88 97 ARG A O 1
ATOM 782 N N . PRO A 1 98 ? -4.996 3.112 -6.580 1.00 96.94 98 PRO A N 1
ATOM 783 C CA . PRO A 1 98 ? -5.229 2.252 -5.430 1.00 96.94 98 PRO A CA 1
ATOM 784 C C . PRO A 1 98 ? -6.640 2.456 -4.897 1.00 96.94 98 PRO A C 1
ATOM 786 O O . PRO A 1 98 ? -7.137 3.581 -4.822 1.00 96.94 98 PRO A O 1
ATOM 789 N N . LEU A 1 99 ? -7.278 1.356 -4.520 1.00 96.81 99 LEU A N 1
ATOM 790 C CA . LEU A 1 99 ? -8.520 1.409 -3.781 1.00 96.81 99 LEU A CA 1
ATOM 791 C C . LEU A 1 99 ? -8.194 1.842 -2.353 1.00 96.81 99 LEU A C 1
ATOM 793 O O . LEU A 1 99 ? -7.405 1.192 -1.666 1.00 96.81 99 LEU A O 1
ATOM 797 N N . LEU A 1 100 ? -8.797 2.946 -1.922 1.00 95.56 100 LEU A N 1
ATOM 798 C CA . LEU A 1 100 ? -8.574 3.508 -0.598 1.00 95.56 100 LEU A CA 1
ATOM 799 C C . LEU A 1 100 ? -9.752 3.201 0.323 1.00 95.56 100 LEU A C 1
ATOM 801 O O . LEU A 1 100 ? -10.909 3.203 -0.101 1.00 95.56 100 LEU A O 1
ATOM 805 N N . LYS A 1 101 ? -9.447 2.971 1.597 1.00 92.25 101 LYS A N 1
ATOM 806 C CA . LYS A 1 101 ? -10.419 2.922 2.687 1.00 92.25 101 LYS A CA 1
ATOM 807 C C . LYS A 1 101 ? -10.129 4.070 3.642 1.00 92.25 101 LYS A C 1
ATOM 809 O O . LYS A 1 101 ? -8.999 4.201 4.106 1.00 92.25 101 LYS A O 1
ATOM 814 N N . SER A 1 102 ? -11.153 4.862 3.936 1.00 91.19 102 SER A N 1
ATOM 815 C CA . SER A 1 102 ? -11.082 5.939 4.924 1.00 91.19 102 SER A CA 1
ATOM 816 C C . SER A 1 102 ? -11.684 5.487 6.250 1.00 91.19 102 SER A C 1
ATOM 818 O O . SER A 1 102 ? -12.674 4.751 6.281 1.00 91.19 102 SER A O 1
ATOM 820 N N . THR A 1 103 ? -11.095 5.948 7.341 1.00 86.38 103 THR A N 1
ATOM 821 C CA . THR A 1 103 ? -11.561 5.765 8.716 1.00 86.38 103 THR A CA 1
ATOM 822 C C . THR A 1 103 ? -11.499 7.112 9.429 1.00 86.38 103 THR A C 1
ATOM 824 O O . THR A 1 103 ? -10.754 7.989 9.004 1.00 86.38 103 THR A O 1
ATOM 827 N N . ARG A 1 104 ? -12.256 7.273 10.519 1.00 83.75 104 ARG A N 1
ATOM 828 C CA . ARG A 1 104 ? -12.164 8.466 11.382 1.00 83.75 104 ARG A CA 1
ATOM 829 C C . ARG A 1 104 ? -10.974 8.420 12.349 1.00 83.75 104 ARG A C 1
ATOM 831 O O . ARG A 1 104 ? -10.856 9.249 13.243 1.00 83.75 104 ARG A O 1
ATOM 838 N N . GLU A 1 105 ? -10.131 7.397 12.237 1.00 80.75 105 GLU A N 1
ATOM 839 C CA . GLU A 1 105 ? -9.007 7.205 13.144 1.00 80.75 105 GLU A CA 1
ATOM 840 C C . GLU A 1 105 ? -7.940 8.270 12.872 1.00 80.75 105 GLU A C 1
ATOM 842 O O . GLU A 1 105 ? -7.525 8.488 11.734 1.00 80.75 105 GLU A O 1
ATOM 847 N N . GLY A 1 106 ? -7.508 8.932 13.942 1.00 75.50 106 GLY A N 1
ATOM 848 C CA . GLY A 1 106 ? -6.493 9.977 13.912 1.00 75.50 106 GLY A CA 1
ATOM 849 C C . GLY A 1 106 ? -6.992 11.381 13.568 1.00 75.50 106 GLY A C 1
ATOM 850 O O . GLY A 1 106 ? -6.192 12.314 13.570 1.00 75.50 106 GLY A O 1
ATOM 851 N N . GLU A 1 107 ? -8.298 11.569 13.346 1.00 76.50 107 GLU A N 1
ATOM 852 C CA . GLU A 1 107 ? -8.914 12.898 13.172 1.00 76.50 107 GLU A CA 1
ATOM 853 C C . GLU A 1 107 ? -8.936 13.720 14.477 1.00 76.50 107 GLU A C 1
ATOM 855 O O . GLU A 1 107 ? -8.939 14.947 14.454 1.00 76.50 107 GLU A O 1
ATOM 860 N N . ASP A 1 108 ? -8.912 13.048 15.626 1.00 79.12 108 ASP A N 1
ATOM 861 C CA . ASP A 1 108 ? -8.955 13.603 16.982 1.00 79.12 108 ASP A CA 1
ATOM 862 C C . ASP A 1 108 ? -7.558 13.846 17.591 1.00 79.12 108 ASP A C 1
ATOM 864 O O . ASP A 1 108 ? -7.407 13.973 18.807 1.00 79.12 108 ASP A O 1
ATOM 868 N N . GLY A 1 109 ? -6.516 13.898 16.751 1.00 78.31 109 GLY A N 1
ATOM 869 C CA . GLY A 1 109 ? -5.122 14.099 17.170 1.00 78.31 109 GLY A CA 1
ATOM 870 C C . GLY A 1 109 ? -4.458 12.852 17.762 1.00 78.31 109 GLY A C 1
ATOM 871 O O . GLY A 1 109 ? -3.303 12.905 18.187 1.00 78.31 109 GLY A O 1
ATOM 872 N N . ARG A 1 110 ? -5.163 11.717 17.782 1.00 85.62 110 ARG A N 1
ATOM 873 C CA . ARG A 1 110 ? -4.586 10.410 18.109 1.00 85.62 110 ARG A CA 1
ATOM 874 C C . ARG A 1 110 ? -3.793 9.866 16.912 1.00 85.62 110 ARG A C 1
ATOM 876 O O . ARG A 1 110 ? -4.035 10.274 15.779 1.00 85.62 110 ARG A O 1
ATOM 883 N N . PRO A 1 111 ? -2.828 8.961 17.125 1.00 86.31 111 PRO A N 1
ATOM 884 C CA . PRO A 1 111 ? -2.219 8.244 16.017 1.00 86.31 111 PRO A CA 1
ATOM 885 C C . PRO A 1 111 ? -3.242 7.314 15.357 1.00 86.31 111 PRO A C 1
ATOM 887 O O . PRO A 1 111 ? -4.052 6.674 16.030 1.00 86.31 111 PRO A O 1
ATOM 890 N N . ASP A 1 112 ? -3.183 7.232 14.035 1.00 88.69 112 ASP A N 1
ATOM 891 C CA . ASP A 1 112 ? -3.960 6.296 13.235 1.00 88.69 112 ASP A CA 1
ATOM 892 C C . ASP A 1 112 ? -3.345 4.881 13.263 1.00 88.69 112 ASP A C 1
ATOM 894 O O . ASP A 1 112 ? -2.340 4.639 13.936 1.00 88.69 112 ASP A O 1
ATOM 898 N N . ARG A 1 113 ? -3.914 3.917 12.524 1.00 87.06 113 ARG A N 1
ATOM 899 C CA . ARG A 1 113 ? -3.422 2.523 12.524 1.00 87.06 113 ARG A CA 1
ATOM 900 C C . ARG A 1 113 ? -1.980 2.347 12.046 1.00 87.06 113 ARG A C 1
ATOM 902 O O . ARG A 1 113 ? -1.368 1.331 12.355 1.00 87.06 113 ARG A O 1
ATOM 909 N N . LEU A 1 114 ? -1.442 3.305 11.292 1.00 86.62 114 LEU A N 1
ATOM 910 C CA . LEU A 1 114 ? -0.046 3.310 10.851 1.00 86.62 114 LEU A CA 1
ATOM 911 C C . LEU A 1 114 ? 0.840 4.177 11.760 1.00 86.62 114 LEU A C 1
ATOM 913 O O . LEU A 1 114 ? 2.009 4.400 11.456 1.00 86.62 114 LEU A O 1
ATOM 917 N N . GLY A 1 115 ? 0.303 4.670 12.879 1.00 86.75 115 GLY A N 1
ATOM 918 C CA . GLY A 1 115 ? 1.011 5.541 13.809 1.00 86.75 115 GLY A CA 1
ATOM 919 C C . GLY A 1 115 ? 1.118 6.993 13.338 1.00 86.75 115 GLY A C 1
ATOM 920 O O . GLY A 1 115 ? 1.911 7.751 13.896 1.00 86.75 115 GLY A O 1
ATOM 921 N N . ARG A 1 116 ? 0.360 7.402 12.312 1.00 86.75 116 ARG A N 1
ATOM 922 C CA . ARG A 1 116 ? 0.385 8.771 11.778 1.00 86.75 116 ARG A CA 1
ATOM 923 C C . ARG A 1 116 ? -0.544 9.654 12.594 1.00 86.75 116 ARG A C 1
ATOM 925 O O . ARG A 1 116 ? -1.681 9.279 12.850 1.00 86.75 116 ARG A O 1
ATOM 932 N N . ILE A 1 117 ? -0.080 10.837 12.969 1.00 83.88 117 ILE A N 1
ATOM 933 C CA . ILE A 1 117 ? -0.883 11.826 13.695 1.00 83.88 117 ILE A CA 1
ATOM 934 C C . ILE A 1 117 ? -1.309 12.905 12.704 1.00 83.88 117 ILE A C 1
ATOM 936 O O . ILE A 1 117 ? -0.506 13.318 11.863 1.00 83.88 117 ILE A O 1
ATOM 940 N N . ALA A 1 118 ? -2.563 13.357 12.794 1.00 75.44 118 ALA A N 1
ATOM 941 C CA . ALA A 1 118 ? -3.043 14.518 12.052 1.00 75.44 118 ALA A CA 1
ATOM 942 C C . ALA A 1 118 ? -2.390 15.792 12.601 1.00 75.44 118 ALA A C 1
ATOM 944 O O . ALA A 1 118 ? -2.990 16.542 13.364 1.00 75.44 118 ALA A O 1
ATOM 945 N N . ASP A 1 119 ? -1.134 16.021 12.230 1.00 64.38 119 ASP A N 1
ATOM 946 C CA . ASP A 1 119 ? -0.475 17.300 12.447 1.00 64.38 119 ASP A CA 1
ATOM 947 C C . ASP A 1 119 ? -0.766 18.228 11.258 1.00 64.38 119 ASP A C 1
ATOM 949 O O . ASP A 1 119 ? -0.922 17.777 10.118 1.00 64.38 119 ASP A O 1
ATOM 953 N N . ARG A 1 120 ? -0.941 19.524 11.539 1.00 47.03 120 ARG A N 1
ATOM 954 C CA . ARG A 1 120 ? -1.488 20.538 10.616 1.00 47.03 120 ARG A CA 1
ATOM 955 C C . ARG A 1 120 ? -0.916 20.407 9.197 1.00 47.03 120 ARG A C 1
ATOM 957 O O . ARG A 1 120 ? 0.251 20.704 9.000 1.00 47.03 120 ARG A O 1
ATOM 964 N N . ARG A 1 121 ? -1.787 20.051 8.239 1.00 38.53 121 ARG A N 1
ATOM 965 C CA . ARG A 1 121 ? -1.623 20.064 6.765 1.00 38.53 121 ARG A CA 1
ATOM 966 C C . ARG A 1 121 ? -0.201 19.751 6.253 1.00 38.53 121 ARG A C 1
ATOM 968 O O . ARG A 1 121 ? 0.668 20.619 6.327 1.00 38.53 121 ARG A O 1
ATOM 975 N N . PRO A 1 122 ? 0.034 18.615 5.574 1.00 39.56 122 PRO A N 1
ATOM 976 C CA . PRO A 1 122 ? 1.269 18.465 4.813 1.00 39.56 122 PRO A CA 1
ATOM 977 C C . PRO A 1 122 ? 1.375 19.586 3.762 1.00 39.56 122 PRO A C 1
ATOM 979 O O . PRO A 1 122 ? 0.429 19.855 3.017 1.00 39.56 122 PRO A O 1
ATOM 982 N N . VAL A 1 123 ? 2.528 20.261 3.719 1.00 41.00 123 VAL A N 1
ATOM 983 C CA . VAL A 1 123 ? 2.866 21.247 2.683 1.00 41.00 123 VAL A CA 1
ATOM 984 C C . VAL A 1 123 ? 2.782 20.543 1.324 1.00 41.00 123 VAL A C 1
ATOM 986 O O . VAL A 1 123 ? 3.588 19.661 1.039 1.00 41.00 123 VAL A O 1
ATOM 989 N N . GLY A 1 124 ? 1.785 20.905 0.510 1.00 40.56 124 GLY A N 1
ATOM 990 C CA . GLY A 1 124 ? 1.574 20.350 -0.834 1.00 40.56 124 GLY A CA 1
ATOM 991 C C . GLY A 1 124 ? 0.237 19.640 -1.081 1.00 40.56 124 GLY A C 1
ATOM 992 O O . GLY A 1 124 ? 0.079 19.037 -2.139 1.00 40.56 124 GLY A O 1
ATOM 993 N N . PHE A 1 125 ? -0.725 19.698 -0.153 1.00 41.44 125 PHE A N 1
ATOM 994 C CA . PHE A 1 125 ? -2.104 19.270 -0.420 1.00 41.44 125 PHE A CA 1
ATOM 995 C C . PHE A 1 125 ? -2.800 20.301 -1.327 1.00 41.44 125 PHE A C 1
ATOM 997 O O . PHE A 1 125 ? -3.419 21.245 -0.844 1.00 41.44 125 PHE A O 1
ATOM 1004 N N . GLU A 1 126 ? -2.636 20.172 -2.644 1.00 43.25 126 GLU A N 1
ATOM 1005 C CA . GLU A 1 126 ? -3.527 20.837 -3.597 1.00 43.25 126 GLU A CA 1
ATOM 1006 C C . GLU A 1 126 ? -4.812 20.011 -3.711 1.00 43.25 126 GLU A C 1
ATOM 1008 O O . GLU A 1 126 ? -4.788 18.828 -4.068 1.00 43.25 126 GLU A O 1
ATOM 1013 N N . ASP A 1 127 ? -5.931 20.645 -3.364 1.00 40.91 127 ASP A N 1
ATOM 1014 C CA . ASP A 1 127 ? -7.274 20.077 -3.365 1.00 40.91 127 ASP A CA 1
ATOM 1015 C C . ASP A 1 127 ? -7.631 19.486 -4.741 1.00 40.91 127 ASP A C 1
ATOM 1017 O O . ASP A 1 127 ? -8.047 20.179 -5.669 1.00 40.91 127 ASP A O 1
ATOM 1021 N N . SER A 1 128 ? -7.541 18.160 -4.875 1.00 45.56 128 SER A N 1
ATOM 1022 C CA . SER A 1 128 ? -8.090 17.433 -6.033 1.00 45.56 128 SER A CA 1
ATOM 1023 C C . SER A 1 128 ? -9.628 17.375 -6.041 1.00 45.56 128 SER A C 1
ATOM 1025 O O . SER A 1 128 ? -10.213 16.734 -6.915 1.00 45.56 128 SER A O 1
ATOM 1027 N N . GLU A 1 129 ? -10.308 18.054 -5.111 1.00 39.34 129 GLU A N 1
ATOM 1028 C CA . GLU A 1 129 ? -11.774 18.144 -5.078 1.00 39.34 129 GLU A CA 1
ATOM 1029 C C . GLU A 1 129 ? -12.360 19.121 -6.114 1.00 39.34 129 GLU A C 1
ATOM 1031 O O . GLU A 1 129 ? -13.558 19.078 -6.386 1.00 39.34 129 GLU A O 1
ATOM 1036 N N . ALA A 1 130 ? -11.544 19.930 -6.798 1.00 39.06 130 ALA A N 1
ATOM 1037 C CA . ALA A 1 130 ? -12.050 20.884 -7.791 1.00 39.06 130 ALA A CA 1
ATOM 1038 C C . ALA A 1 130 ? -12.420 20.276 -9.165 1.00 39.06 130 ALA A C 1
ATOM 1040 O O . ALA A 1 130 ? -12.989 20.981 -9.999 1.00 39.06 130 ALA A O 1
ATOM 1041 N N . LEU A 1 131 ? -12.139 18.992 -9.440 1.00 42.28 131 LEU A N 1
ATOM 1042 C CA . LEU A 1 131 ? -12.254 18.444 -10.806 1.00 42.28 131 LEU A CA 1
ATOM 1043 C C . LEU A 1 131 ? -13.437 17.492 -11.069 1.00 42.28 131 LEU A C 1
ATOM 1045 O O . LEU A 1 131 ? -13.467 16.857 -12.120 1.00 42.28 131 LEU A O 1
ATOM 1049 N N . THR A 1 132 ? -14.417 17.368 -10.163 1.00 42.31 132 THR A N 1
ATOM 1050 C CA . THR A 1 132 ? -15.565 16.444 -10.372 1.00 42.31 132 THR A CA 1
ATOM 1051 C C . THR A 1 132 ? -16.953 17.106 -10.327 1.00 42.31 132 THR A C 1
ATOM 1053 O O . THR A 1 132 ? -17.954 16.423 -10.514 1.00 42.31 132 THR A O 1
ATOM 1056 N N . GLN A 1 133 ? -17.070 18.431 -10.179 1.00 40.69 133 GLN A N 1
ATOM 1057 C CA . GLN A 1 133 ? -18.388 19.096 -10.169 1.00 40.69 133 GLN A CA 1
ATOM 1058 C C . GLN A 1 133 ? -18.460 20.394 -10.985 1.00 40.69 133 GLN A C 1
ATOM 1060 O O . GLN A 1 133 ? -18.924 21.410 -10.491 1.00 40.69 133 GLN A O 1
ATOM 1065 N N . ARG A 1 134 ? -18.062 20.376 -12.262 1.00 40.47 134 ARG A N 1
ATOM 1066 C CA . ARG A 1 134 ? -18.586 21.321 -13.268 1.00 40.47 134 ARG A CA 1
ATOM 1067 C C . ARG A 1 134 ? -18.548 20.681 -14.646 1.00 40.47 134 ARG A C 1
ATOM 1069 O O . ARG A 1 134 ? -17.525 20.762 -15.311 1.00 40.47 134 ARG A O 1
ATOM 1076 N N . SER A 1 135 ? -19.637 20.021 -15.035 1.00 39.84 135 SER A N 1
ATOM 1077 C CA . SER A 1 135 ? -20.148 19.894 -16.418 1.00 39.84 135 SER A CA 1
ATOM 1078 C C . SER A 1 135 ? -21.319 18.908 -16.441 1.00 39.84 135 SER A C 1
ATOM 1080 O O . SER A 1 135 ? -21.289 17.883 -17.114 1.00 39.84 135 SER A O 1
ATOM 1082 N N . VAL A 1 136 ? -22.358 19.204 -15.662 1.00 40.66 136 VAL A N 1
ATOM 1083 C CA . VAL A 1 136 ? -23.695 18.661 -15.908 1.00 40.66 136 VAL A CA 1
ATOM 1084 C C . VAL A 1 136 ? -24.652 19.845 -15.845 1.00 40.66 136 VAL A C 1
ATOM 1086 O O . VAL A 1 136 ? -24.762 20.481 -14.802 1.00 40.66 136 VAL A O 1
ATOM 1089 N N . GLY A 1 137 ? -25.303 20.140 -16.971 1.00 34.06 137 GLY A N 1
ATOM 1090 C CA . GLY A 1 137 ? -26.486 20.998 -17.031 1.00 34.06 137 GLY A CA 1
ATOM 1091 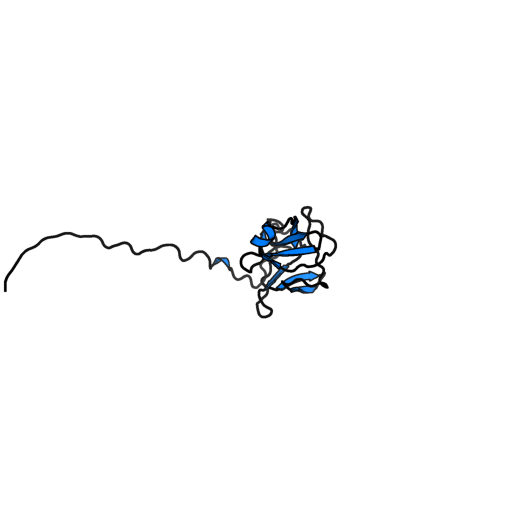C C . GLY A 1 137 ? -26.258 22.424 -17.531 1.00 34.06 137 GLY A C 1
ATOM 1092 O O . GLY A 1 137 ? -25.980 23.316 -16.742 1.00 34.06 137 GLY A O 1
ATOM 1093 N N . ALA A 1 138 ? -26.457 22.634 -18.834 1.00 38.34 138 ALA A N 1
ATOM 1094 C CA . ALA A 1 138 ? -27.405 23.628 -19.353 1.00 38.34 138 ALA A CA 1
ATOM 1095 C C . ALA A 1 138 ? -27.504 23.464 -20.880 1.00 38.34 138 ALA A C 1
ATOM 1097 O O . ALA A 1 138 ? -26.678 23.976 -21.632 1.00 38.34 138 ALA A O 1
ATOM 1098 N N . SER A 1 139 ? -28.507 22.703 -21.328 1.00 44.69 139 SER A N 1
ATOM 1099 C CA . SER A 1 139 ? -29.043 22.876 -22.684 1.00 44.69 139 SER A CA 1
ATOM 1100 C C . SER A 1 139 ? -29.622 24.290 -22.786 1.00 44.69 139 SER A C 1
ATOM 1102 O O . SER A 1 139 ? -30.280 24.710 -21.833 1.00 44.69 139 SER A O 1
ATOM 1104 N N . PRO A 1 140 ? -29.421 25.025 -23.888 1.00 45.81 140 PRO A N 1
ATOM 1105 C CA . PRO A 1 140 ? -30.138 26.272 -24.097 1.00 45.81 140 PRO A CA 1
ATOM 1106 C C . PRO A 1 140 ? -31.622 25.978 -24.368 1.00 45.81 140 PRO A C 1
ATOM 1108 O O . PRO A 1 140 ? -31.968 25.207 -25.263 1.00 45.81 140 PRO A O 1
ATOM 1111 N N . GLU A 1 141 ? -32.476 26.573 -23.542 1.00 47.97 141 GLU A N 1
ATOM 1112 C CA . GLU A 1 141 ? -33.935 26.594 -23.662 1.00 47.97 141 GLU A CA 1
ATOM 1113 C C . GLU A 1 141 ? -34.355 27.331 -24.957 1.00 47.97 141 GLU A C 1
ATOM 1115 O O . GLU A 1 141 ? -33.713 28.323 -25.321 1.00 47.97 141 GLU A O 1
ATOM 1120 N N . PRO A 1 142 ? -35.389 26.866 -25.684 1.00 50.62 142 PRO A N 1
ATOM 1121 C CA . PRO A 1 142 ? -35.834 27.493 -26.927 1.00 50.62 142 PRO A CA 1
ATOM 1122 C C . PRO A 1 142 ? -36.566 28.822 -26.685 1.00 50.62 142 PRO A C 1
ATOM 1124 O O . PRO A 1 142 ? -37.284 28.994 -25.703 1.00 50.62 142 PRO A O 1
ATOM 1127 N N . ALA A 1 143 ? -36.386 29.761 -27.618 1.00 60.50 143 ALA A N 1
ATOM 1128 C CA . ALA A 1 143 ? -37.027 31.072 -27.611 1.00 60.50 143 ALA A CA 1
ATOM 1129 C C . ALA A 1 143 ? -38.569 30.971 -27.689 1.00 60.50 143 ALA A C 1
ATOM 1131 O O . ALA A 1 143 ? -39.082 30.078 -28.366 1.00 60.50 143 ALA A O 1
ATOM 1132 N N . PRO A 1 144 ? -39.313 31.885 -27.039 1.00 52.47 144 PRO A N 1
ATOM 1133 C CA . PRO A 1 144 ? -40.771 31.862 -27.047 1.00 52.47 144 PRO A CA 1
ATOM 1134 C C . PRO A 1 144 ? -41.365 32.330 -28.384 1.00 52.47 144 PRO A C 1
ATOM 1136 O O . PRO A 1 144 ? -41.052 33.415 -28.878 1.00 52.47 144 PRO A O 1
ATOM 1139 N N . ASP A 1 145 ? -42.282 31.515 -28.911 1.00 44.75 145 ASP A N 1
ATOM 1140 C CA . ASP A 1 145 ? -43.223 31.841 -29.985 1.00 44.75 145 ASP A CA 1
ATOM 1141 C C . ASP A 1 145 ? -44.118 33.030 -29.590 1.00 44.75 145 ASP A C 1
ATOM 1143 O O . ASP A 1 145 ? -44.894 32.964 -28.634 1.00 44.75 145 ASP A O 1
ATOM 1147 N N . GLY A 1 146 ? -44.042 34.112 -30.366 1.00 45.91 146 GLY A N 1
ATOM 1148 C CA . GLY A 1 146 ? -44.984 35.231 -30.354 1.00 45.91 146 GLY A CA 1
ATOM 1149 C C . GLY A 1 146 ? -45.659 35.334 -31.720 1.00 45.91 146 GLY A C 1
ATOM 1150 O O . GLY A 1 146 ? -45.003 35.610 -32.721 1.00 45.91 146 GLY A O 1
ATOM 1151 N N . GLY A 1 147 ? -46.958 35.041 -31.761 1.00 39.12 147 GLY A N 1
ATOM 1152 C CA . GLY A 1 147 ? -47.716 34.764 -32.978 1.00 39.12 147 GLY A CA 1
ATOM 1153 C C . GLY A 1 147 ? -48.056 35.949 -33.895 1.00 39.12 147 GLY A C 1
ATOM 1154 O O . GLY A 1 147 ? -48.313 37.061 -33.454 1.00 39.12 147 GLY A O 1
ATOM 1155 N N . ALA A 1 148 ? -48.116 35.588 -35.180 1.00 44.03 148 ALA A N 1
ATOM 1156 C CA . ALA A 1 148 ? -49.132 35.842 -36.210 1.00 44.03 148 ALA A CA 1
ATOM 1157 C C . ALA A 1 148 ? -49.724 37.244 -36.493 1.00 44.03 148 ALA A C 1
ATOM 1159 O O . ALA A 1 148 ? -50.240 37.926 -35.614 1.00 44.03 148 ALA A O 1
ATOM 1160 N N . GLN A 1 149 ? -49.884 37.445 -37.818 1.00 45.78 149 GLN A N 1
ATOM 1161 C CA . GLN A 1 149 ? -50.728 38.375 -38.605 1.00 45.78 149 GLN A CA 1
ATOM 1162 C C . GLN A 1 149 ? -49.916 39.535 -39.200 1.00 45.78 149 GLN A C 1
ATOM 1164 O O . GLN A 1 149 ? -49.234 40.236 -38.476 1.00 45.78 149 GLN A O 1
ATOM 1169 N N . GLY A 1 150 ? -49.909 39.838 -40.497 1.00 38.06 150 GLY A N 1
ATOM 1170 C CA . GLY A 1 150 ? -50.661 39.406 -41.673 1.00 38.06 150 GLY A CA 1
ATOM 1171 C C . GLY A 1 150 ? -50.576 40.539 -42.716 1.00 38.06 150 GLY A C 1
ATOM 1172 O O . GLY A 1 150 ? -50.239 41.662 -42.354 1.00 38.06 150 GLY A O 1
ATOM 1173 N N . LEU A 1 151 ? -50.979 40.242 -43.958 1.00 48.34 151 LEU A N 1
ATOM 1174 C CA . LEU A 1 151 ? -51.373 41.165 -45.048 1.00 48.34 151 LEU A CA 1
ATOM 1175 C C . LEU A 1 151 ? -50.327 41.590 -46.104 1.00 48.34 151 LEU A C 1
ATOM 1177 O O . LEU A 1 151 ? -49.389 42.319 -45.811 1.00 48.34 151 LEU A O 1
ATOM 1181 N N . GLY A 1 152 ? -50.664 41.237 -47.359 1.00 36.94 152 GLY A N 1
ATOM 1182 C CA . GLY A 1 152 ? -50.434 41.996 -48.606 1.00 36.94 152 GLY A CA 1
ATOM 1183 C C . GLY A 1 152 ? -49.022 41.903 -49.194 1.00 36.94 152 GLY A C 1
ATOM 1184 O O . GLY A 1 152 ? -48.055 42.081 -48.479 1.00 36.94 152 GLY A O 1
ATOM 1185 N N . GLY A 1 153 ? -48.784 41.611 -50.472 1.00 38.44 153 GLY A N 1
ATOM 1186 C CA . GLY A 1 153 ? -49.592 41.862 -51.662 1.00 38.44 153 GLY A CA 1
ATOM 1187 C C . GLY A 1 153 ? -48.903 42.920 -52.536 1.00 38.44 153 GLY A C 1
ATOM 1188 O O . GLY A 1 153 ? -48.630 44.006 -52.039 1.00 38.44 153 GLY A O 1
ATOM 1189 N N . HIS A 1 154 ? -48.729 42.581 -53.818 1.00 44.84 154 HIS A N 1
ATOM 1190 C CA . HIS A 1 154 ? -48.332 43.393 -54.983 1.00 44.84 154 HIS A CA 1
ATOM 1191 C C . HIS A 1 154 ? -46.852 43.465 -55.415 1.00 44.84 154 HIS A C 1
ATOM 1193 O O . HIS A 1 154 ? -46.029 44.102 -54.768 1.00 44.84 154 HIS A O 1
ATOM 1199 N N . ASP A 1 155 ? -46.656 42.809 -56.573 1.00 47.16 155 ASP A N 1
ATOM 1200 C CA . ASP A 1 155 ? -45.857 43.118 -57.780 1.00 47.16 155 ASP A CA 1
ATOM 1201 C C . ASP A 1 155 ? -44.337 43.335 -57.698 1.00 47.16 155 ASP A C 1
ATOM 1203 O O . ASP A 1 155 ? -43.870 44.354 -57.146 1.00 47.16 155 ASP A O 1
#

Secondary structure (DSSP, 8-state):
-EEEEEETTEEEEEESS--TT-EE-EE-TTSPBPPPEEEEEEEEHHHHTTS--EEEEE-EEEEESSTTSPPEEPPTTEEEEEEEETTEEEEEEETTEEPEEE-STTTTSSB-TTS-B--S--TT---GGGGSSS-S--PPPPPPP----------

pLDDT: mean 80.14, std 21.19, range [34.06, 97.75]

Foldseek 3Di:
DWFWADDPPDTDIDALAFDQPDWFWWADPVLDIDDTAGEHHEDEPVVVVVDPWDKIFGRTQWDDLDPPDDTDGDDFQKTFIWTDDPRGIYTYDHPSHGDIDGDCAQVVQAQGSNRDHPDPDDPPPDDPVPPPPPDDDDDDDDDDDDDDDDDDDDD

Sequence (155 aa):
MIFRARYNAVYRDISGCADPGVMVSYLQSDGQRSEPVAWLGAIDRRVARHLNTRQVILEIEGWRFNELDRTIWLGVGQYVVGGLVEDGVFAVTDRRRPLLKSTREGEDGRPDRLGRIADRRPVGFEDSEALTQRSVGASPEPAPDGGAQGLGGHD

Radius of gyration: 25.35 Å; chains: 1; bounding box: 64×62×76 Å